Protein AF-A0A8R7RCP7-F1 (afdb_monomer_lite)

Secondary structure (DSSP, 8-state):
--TTEEEEEEEEESSPPPTTSTT-EE-SSSTTEEEEEEEETTSSS-HHHHT--TTEEEEEEEEE-SSSS--GGGHHHHHHH------PPPPPP--BTTB-----

pLDDT: mean 80.06, std 13.26, range [51.78, 93.56]

Foldseek 3Di:
DDPFKWKKKKKDAPDADDPPPPAWDADPPDPNITIGIGGHPPPPDPVPPPPDDPRIDMDIDIFGDPDDDDHRVCVVVRVVNHHDDDDDDQDDFDPPDPDTDDDD

Radius of gyration: 19.56 Å; chains: 1; bounding box: 49×32×55 Å

Organism: Triticum urartu (NCBI:txid4572)

Structure (mmCIF, N/CA/C/O backbone):
data_AF-A0A8R7RCP7-F1
#
_entry.id   AF-A0A8R7RCP7-F1
#
loop_
_atom_site.group_PDB
_atom_site.id
_atom_site.type_symbol
_atom_site.label_atom_id
_atom_site.label_alt_id
_atom_site.label_comp_id
_atom_site.label_asym_id
_atom_site.label_entity_id
_atom_site.label_seq_id
_atom_site.pdbx_PDB_ins_code
_atom_site.Cartn_x
_atom_site.Cartn_y
_atom_site.Cartn_z
_atom_site.occupancy
_atom_site.B_iso_or_equiv
_atom_site.auth_seq_id
_atom_site.auth_comp_id
_atom_site.auth_asym_id
_atom_site.auth_atom_id
_atom_site.pdbx_PDB_model_num
ATOM 1 N N . MET A 1 1 ? -7.581 2.101 18.306 1.00 59.72 1 MET A N 1
ATOM 2 C CA . MET A 1 1 ? -6.968 1.957 16.961 1.00 59.72 1 MET A CA 1
ATOM 3 C C . MET A 1 1 ? -7.015 0.509 16.496 1.00 59.72 1 MET A C 1
ATOM 5 O O . MET A 1 1 ? -6.816 -0.381 17.313 1.00 59.72 1 MET A O 1
ATOM 9 N N . SER A 1 2 ? -7.294 0.277 15.209 1.00 67.31 2 SER A N 1
ATOM 10 C CA . SER A 1 2 ? -7.436 -1.068 14.634 1.00 67.31 2 SER A CA 1
ATOM 11 C C . SER A 1 2 ? -6.087 -1.776 14.458 1.00 67.31 2 SER A C 1
ATOM 13 O O . SER A 1 2 ? -5.216 -1.291 13.734 1.00 67.31 2 SER A O 1
ATOM 15 N N . THR A 1 3 ? -5.954 -2.971 15.041 1.00 76.88 3 THR A N 1
ATOM 16 C CA . THR A 1 3 ? -4.838 -3.904 14.792 1.00 76.88 3 THR A CA 1
ATOM 17 C C . THR A 1 3 ? -4.947 -4.617 13.437 1.00 76.88 3 THR A C 1
ATOM 19 O O . THR A 1 3 ? -4.057 -5.376 13.062 1.00 76.88 3 THR A O 1
ATOM 22 N N . LEU A 1 4 ? -5.984 -4.325 12.645 1.00 85.69 4 LEU A N 1
ATOM 23 C CA . LEU A 1 4 ? -6.213 -4.945 11.337 1.00 85.69 4 LEU A CA 1
ATOM 24 C C . LEU A 1 4 ? -5.637 -4.134 10.166 1.00 85.69 4 LEU A C 1
ATOM 26 O O . LEU A 1 4 ? -5.420 -4.695 9.093 1.00 85.69 4 LEU A O 1
ATOM 30 N N . ASN A 1 5 ? -5.375 -2.835 10.357 1.00 89.44 5 ASN A N 1
ATOM 31 C CA . ASN A 1 5 ? -4.888 -1.956 9.290 1.00 89.44 5 ASN A CA 1
ATOM 32 C C . ASN A 1 5 ? -3.362 -2.016 9.132 1.00 89.44 5 ASN A C 1
ATOM 34 O O . ASN A 1 5 ? -2.614 -1.695 10.050 1.00 89.44 5 ASN A O 1
ATOM 38 N N . ARG A 1 6 ? -2.882 -2.317 7.933 1.00 89.31 6 ARG A N 1
ATOM 39 C CA . ARG A 1 6 ? -1.469 -2.310 7.547 1.00 89.31 6 ARG A CA 1
ATOM 40 C C . ARG A 1 6 ? -1.188 -1.200 6.543 1.00 89.31 6 ARG A C 1
ATOM 42 O O . ARG A 1 6 ? -2.098 -0.683 5.894 1.00 89.31 6 ARG A O 1
ATOM 49 N N . ASN A 1 7 ? 0.087 -0.862 6.395 1.00 89.94 7 ASN A N 1
ATOM 50 C CA . ASN A 1 7 ? 0.537 -0.033 5.284 1.00 89.94 7 ASN A CA 1
ATOM 51 C C . ASN A 1 7 ? 0.870 -0.926 4.081 1.00 89.94 7 ASN A C 1
ATOM 53 O O . ASN A 1 7 ? 1.589 -1.911 4.216 1.00 89.94 7 ASN A O 1
ATOM 57 N N . LEU A 1 8 ? 0.383 -0.569 2.900 1.00 92.56 8 LEU A N 1
ATOM 58 C CA . LEU A 1 8 ? 0.767 -1.148 1.618 1.00 92.56 8 LEU A CA 1
ATOM 59 C C . LEU A 1 8 ? 1.578 -0.098 0.863 1.00 92.56 8 LEU A C 1
ATOM 61 O O . LEU A 1 8 ? 1.076 0.993 0.593 1.00 92.56 8 LEU A O 1
ATOM 65 N N . ILE A 1 9 ? 2.842 -0.394 0.576 1.00 92.69 9 ILE A N 1
ATOM 66 C CA . ILE A 1 9 ? 3.791 0.589 0.050 1.00 92.69 9 ILE A CA 1
ATOM 67 C C . ILE A 1 9 ? 4.078 0.287 -1.413 1.00 92.69 9 ILE A C 1
ATOM 69 O O . ILE A 1 9 ? 4.549 -0.802 -1.732 1.00 92.69 9 ILE A O 1
ATOM 73 N N . PHE A 1 10 ? 3.828 1.266 -2.274 1.00 93.50 10 PHE A N 1
ATOM 74 C CA . PHE A 1 10 ? 4.109 1.243 -3.701 1.00 93.50 10 PHE A CA 1
ATOM 75 C C . PHE A 1 10 ? 5.380 2.010 -4.025 1.00 93.50 10 PHE A C 1
ATOM 77 O O . PHE A 1 10 ? 5.636 3.089 -3.482 1.00 93.50 10 PHE A O 1
ATOM 84 N N . TYR A 1 11 ? 6.123 1.465 -4.979 1.00 92.50 11 TYR A N 1
ATOM 85 C CA . TYR A 1 11 ? 7.357 2.021 -5.492 1.00 92.50 11 TYR A CA 1
ATOM 86 C C . TYR A 1 11 ? 7.263 2.229 -6.992 1.00 92.50 11 TYR A C 1
ATOM 88 O O . TYR A 1 11 ? 6.839 1.336 -7.725 1.00 92.50 11 TYR A O 1
ATOM 96 N N . ASN A 1 12 ? 7.708 3.397 -7.439 1.00 93.12 12 ASN A N 1
ATOM 97 C CA . ASN A 1 12 ? 7.941 3.699 -8.843 1.00 93.12 12 ASN A CA 1
ATOM 98 C C . ASN A 1 12 ? 9.411 4.091 -9.008 1.00 93.12 12 ASN A C 1
ATOM 100 O O . ASN A 1 12 ? 9.816 5.180 -8.587 1.00 93.12 12 ASN A O 1
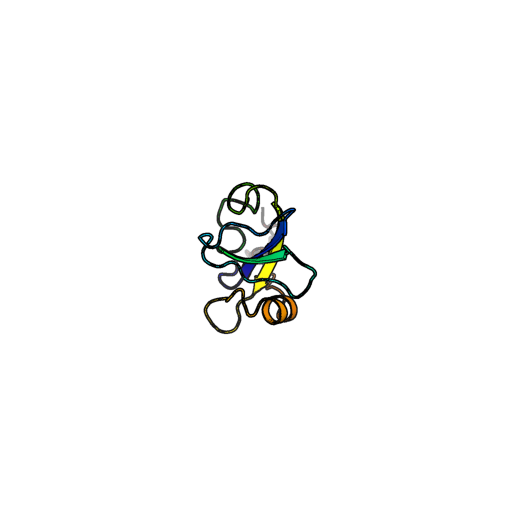ATOM 104 N N . CYS A 1 13 ? 10.210 3.169 -9.541 1.00 92.00 13 CYS A N 1
ATOM 105 C CA . CYS A 1 13 ? 11.663 3.268 -9.569 1.00 92.00 13 CYS A CA 1
ATOM 106 C C . CYS A 1 13 ? 12.180 3.556 -10.981 1.00 92.00 13 CYS A C 1
ATOM 108 O O . CYS A 1 13 ? 11.627 3.099 -11.981 1.00 92.00 13 CYS A O 1
ATOM 110 N N . THR A 1 14 ? 13.301 4.269 -11.078 1.00 92.81 14 THR A N 1
ATOM 111 C CA . THR A 1 14 ? 13.967 4.491 -12.377 1.00 92.81 14 THR A CA 1
ATOM 112 C C . THR A 1 14 ? 14.684 3.239 -12.896 1.00 92.81 14 THR A C 1
ATOM 114 O O . THR A 1 14 ? 14.958 3.136 -14.090 1.00 92.81 14 THR A O 1
ATOM 117 N N . MET A 1 15 ? 14.954 2.272 -12.017 1.00 86.69 15 MET A N 1
ATOM 118 C CA . MET A 1 15 ? 15.571 0.979 -12.310 1.00 86.69 15 MET A CA 1
ATOM 119 C C . MET A 1 15 ? 15.084 -0.060 -11.291 1.00 86.69 15 MET A C 1
ATOM 121 O O . MET A 1 15 ? 14.694 0.307 -10.182 1.00 86.69 15 MET A O 1
ATOM 125 N N . ALA A 1 16 ? 15.114 -1.344 -11.653 1.00 81.44 16 ALA A N 1
ATOM 126 C CA . ALA A 1 16 ? 14.792 -2.421 -10.727 1.00 81.44 16 ALA A CA 1
ATOM 127 C C . ALA A 1 16 ? 15.718 -2.383 -9.488 1.00 81.44 16 ALA A C 1
ATOM 129 O O . ALA A 1 16 ? 16.940 -2.258 -9.643 1.00 81.44 16 ALA A O 1
ATOM 130 N N . PRO A 1 17 ? 15.164 -2.482 -8.266 1.00 77.56 17 PRO A N 1
ATOM 131 C CA . PRO A 1 17 ? 15.942 -2.560 -7.044 1.00 77.56 17 PRO A CA 1
ATOM 132 C C . PRO A 1 17 ? 16.732 -3.870 -6.996 1.00 77.56 17 PRO A C 1
ATOM 134 O O . PRO A 1 17 ? 16.401 -4.861 -7.650 1.00 77.56 17 PRO A O 1
ATOM 137 N N . VAL A 1 18 ? 17.809 -3.875 -6.211 1.00 72.94 18 VAL A N 1
ATOM 138 C CA . VAL A 1 18 ? 18.643 -5.068 -6.039 1.00 72.94 18 VAL A CA 1
ATOM 139 C C . VAL A 1 18 ? 17.781 -6.194 -5.434 1.00 72.94 18 VAL A C 1
ATOM 141 O O . VAL A 1 18 ? 17.080 -5.935 -4.454 1.00 72.94 18 VAL A O 1
ATOM 144 N N . PRO A 1 19 ? 17.855 -7.446 -5.936 1.00 57.16 19 PRO A N 1
ATOM 145 C CA . PRO A 1 19 ? 17.017 -8.572 -5.490 1.00 57.16 19 PRO A CA 1
ATOM 146 C C . PRO A 1 19 ? 17.031 -8.878 -3.980 1.00 57.16 19 PRO A C 1
ATOM 148 O O . PRO A 1 19 ? 16.213 -9.652 -3.498 1.00 57.16 19 PRO A O 1
ATOM 151 N N . ALA A 1 20 ? 17.962 -8.290 -3.223 1.00 53.22 20 ALA A N 1
ATOM 152 C CA . ALA A 1 20 ? 18.108 -8.478 -1.783 1.00 53.22 20 ALA A CA 1
ATOM 153 C C . ALA A 1 20 ? 17.065 -7.724 -0.932 1.00 53.22 20 ALA A C 1
ATOM 155 O O . ALA A 1 20 ? 17.029 -7.911 0.285 1.00 53.22 20 ALA A O 1
ATOM 156 N N . THR A 1 21 ? 16.220 -6.870 -1.516 1.00 66.19 21 THR A N 1
ATOM 157 C CA . THR A 1 21 ? 15.179 -6.174 -0.749 1.00 66.19 21 THR A CA 1
ATOM 158 C C . THR A 1 21 ? 13.992 -7.111 -0.497 1.00 66.19 21 THR A C 1
ATOM 160 O O . THR A 1 21 ? 13.060 -7.209 -1.293 1.00 66.19 21 THR A O 1
ATOM 163 N N . ALA A 1 22 ? 14.057 -7.833 0.624 1.00 67.56 22 ALA A N 1
ATOM 164 C CA . ALA A 1 22 ? 13.052 -8.806 1.037 1.00 67.56 22 ALA A CA 1
ATOM 165 C C . ALA A 1 22 ? 11.629 -8.208 1.060 1.00 67.56 22 ALA A C 1
ATOM 167 O O . ALA A 1 22 ? 11.393 -7.155 1.653 1.00 67.56 22 ALA A O 1
ATOM 168 N N . GLY A 1 23 ? 10.677 -8.912 0.435 1.00 83.00 23 GLY A N 1
ATOM 169 C CA . GLY A 1 23 ? 9.243 -8.602 0.507 1.00 83.00 23 GLY A CA 1
ATOM 170 C C . GLY A 1 23 ? 8.688 -7.679 -0.584 1.00 83.00 23 GLY A C 1
ATOM 171 O O . GLY A 1 23 ? 7.511 -7.325 -0.504 1.00 83.00 23 GLY A O 1
ATOM 172 N N . LEU A 1 24 ? 9.490 -7.300 -1.585 1.00 90.00 24 LEU A N 1
ATOM 173 C CA . LEU A 1 24 ? 8.997 -6.624 -2.789 1.00 90.00 24 LEU A CA 1
ATOM 174 C C . LEU A 1 24 ? 8.395 -7.626 -3.777 1.00 90.00 24 LEU A C 1
ATOM 176 O O . LEU A 1 24 ? 8.967 -8.684 -4.032 1.00 90.00 24 LEU A O 1
ATOM 180 N N . VAL A 1 25 ? 7.271 -7.251 -4.374 1.00 91.94 25 VAL A N 1
ATOM 181 C CA . VAL A 1 25 ? 6.642 -7.961 -5.490 1.00 91.94 25 VAL A CA 1
ATOM 182 C C . VAL A 1 25 ? 6.423 -6.972 -6.628 1.00 91.94 25 VAL A C 1
ATOM 184 O O . VAL A 1 25 ? 6.054 -5.826 -6.377 1.00 91.94 25 VAL A O 1
ATOM 187 N N . GLU A 1 26 ? 6.678 -7.389 -7.867 1.00 91.94 26 GLU A N 1
ATOM 188 C CA . GLU A 1 26 ? 6.357 -6.581 -9.047 1.00 91.94 26 GLU A CA 1
ATOM 189 C C . GLU A 1 26 ? 4.851 -6.339 -9.133 1.00 91.94 26 GLU A C 1
ATOM 191 O O . GLU A 1 26 ? 4.042 -7.241 -8.906 1.00 91.94 26 GLU A O 1
ATOM 196 N N . THR A 1 27 ? 4.463 -5.110 -9.452 1.00 92.12 27 THR A N 1
ATOM 197 C CA . THR A 1 27 ? 3.056 -4.801 -9.712 1.00 92.12 27 THR A CA 1
ATOM 198 C C . THR A 1 27 ? 2.732 -5.029 -11.182 1.00 92.12 27 THR A C 1
ATOM 200 O O . THR A 1 27 ? 3.612 -5.010 -12.039 1.00 92.12 27 THR A O 1
ATOM 203 N N . ALA A 1 28 ? 1.448 -5.168 -11.508 1.00 89.75 28 ALA A N 1
ATOM 204 C CA . ALA A 1 28 ? 1.006 -5.263 -12.901 1.00 89.75 28 ALA A CA 1
ATOM 205 C C . ALA A 1 28 ? 1.240 -3.964 -13.713 1.00 89.75 28 ALA A C 1
ATOM 207 O O . ALA A 1 28 ? 1.069 -3.939 -14.933 1.00 89.75 28 ALA A O 1
ATOM 208 N N . CYS A 1 29 ? 1.598 -2.860 -13.050 1.00 79.75 29 CYS A N 1
ATOM 209 C CA . CYS A 1 29 ? 1.619 -1.523 -13.633 1.00 79.75 29 CYS A CA 1
ATOM 210 C C . CYS A 1 29 ? 3.006 -1.107 -14.134 1.00 79.75 29 CYS A C 1
ATOM 212 O O . CYS A 1 29 ? 3.683 -0.352 -13.456 1.00 79.75 29 CYS A O 1
ATOM 214 N N . ARG A 1 30 ? 3.340 -1.410 -15.395 1.00 83.00 30 ARG A N 1
ATOM 215 C CA . ARG A 1 30 ? 4.628 -1.047 -16.037 1.00 83.00 30 ARG A CA 1
ATOM 216 C C . ARG A 1 30 ? 5.829 -1.785 -15.428 1.00 83.00 30 ARG A C 1
ATOM 218 O O . ARG A 1 30 ? 5.710 -2.571 -14.503 1.00 83.00 30 ARG A O 1
ATOM 225 N N . ASN A 1 31 ? 7.000 -1.533 -16.008 1.00 88.19 31 ASN A N 1
ATOM 226 C CA . ASN A 1 31 ? 8.267 -2.047 -15.502 1.00 88.19 31 ASN A CA 1
ATOM 227 C C . ASN A 1 31 ? 8.776 -1.175 -14.344 1.00 88.19 31 ASN A C 1
ATOM 229 O O . ASN A 1 31 ? 8.516 0.030 -14.317 1.00 88.19 31 ASN A O 1
ATOM 233 N N . ASN A 1 32 ? 9.591 -1.765 -13.464 1.00 91.06 32 ASN A N 1
ATOM 234 C CA . ASN A 1 32 ? 10.234 -1.108 -12.315 1.00 91.06 32 ASN A CA 1
ATOM 235 C C . ASN A 1 32 ? 9.261 -0.549 -11.262 1.00 91.06 32 ASN A C 1
ATOM 237 O O . ASN A 1 32 ? 9.580 0.406 -10.546 1.00 91.06 32 ASN A O 1
ATOM 241 N N . THR A 1 33 ? 8.085 -1.156 -11.149 1.00 92.81 33 THR A N 1
ATOM 242 C CA . THR A 1 33 ? 7.097 -0.838 -10.124 1.00 92.81 33 THR A CA 1
ATOM 243 C C . THR A 1 33 ? 6.900 -2.017 -9.193 1.00 92.81 33 THR A C 1
ATOM 245 O O . THR A 1 33 ? 6.730 -3.157 -9.623 1.00 92.81 33 THR A O 1
ATOM 248 N N . PHE A 1 34 ? 6.911 -1.736 -7.896 1.00 93.19 34 PHE A N 1
ATOM 249 C CA . PHE A 1 34 ? 6.906 -2.776 -6.876 1.00 93.19 34 PHE A CA 1
ATOM 250 C C . PHE A 1 34 ? 5.971 -2.420 -5.734 1.00 93.19 34 PHE A C 1
ATOM 252 O O . PHE A 1 34 ? 5.636 -1.254 -5.521 1.00 93.19 34 PHE A O 1
ATOM 259 N N . VAL A 1 35 ? 5.579 -3.435 -4.978 1.00 93.56 35 VAL A N 1
ATOM 260 C CA . VAL A 1 35 ? 4.774 -3.299 -3.774 1.00 93.56 35 VAL A CA 1
ATOM 261 C C . VAL A 1 35 ? 5.360 -4.139 -2.648 1.00 93.56 35 VAL A C 1
ATOM 263 O O . VAL A 1 35 ? 5.883 -5.228 -2.879 1.00 93.56 35 VAL A O 1
ATOM 266 N N . ARG A 1 36 ? 5.259 -3.645 -1.415 1.00 92.06 36 ARG A N 1
ATOM 267 C CA . ARG A 1 36 ? 5.510 -4.425 -0.197 1.00 92.06 36 ARG A CA 1
ATOM 268 C C . ARG A 1 36 ? 4.422 -4.174 0.832 1.00 92.06 36 ARG A C 1
ATOM 270 O O . ARG A 1 36 ? 3.810 -3.106 0.864 1.00 92.06 36 ARG A O 1
ATOM 277 N N . VAL A 1 37 ? 4.274 -5.121 1.744 1.00 90.81 37 VAL A N 1
ATOM 278 C CA . VAL A 1 37 ? 3.523 -4.905 2.980 1.00 90.81 37 VAL A CA 1
ATOM 279 C C . VAL A 1 37 ? 4.456 -4.267 4.012 1.00 90.81 37 VAL A C 1
ATOM 281 O O . VAL A 1 37 ? 5.611 -4.669 4.179 1.00 90.81 37 VAL A O 1
ATOM 284 N N . GLY A 1 38 ? 3.973 -3.205 4.644 1.00 87.62 38 GLY A N 1
ATOM 285 C CA . GLY A 1 38 ? 4.609 -2.507 5.751 1.00 87.62 38 GLY A CA 1
ATOM 286 C C . GLY A 1 38 ? 4.008 -2.903 7.099 1.00 87.62 38 GLY A C 1
ATOM 287 O O . GLY A 1 38 ? 3.145 -3.775 7.199 1.00 87.62 38 GLY A O 1
ATOM 288 N N . GLY A 1 39 ? 4.475 -2.235 8.150 1.00 85.62 39 GLY A N 1
ATOM 289 C CA . GLY A 1 39 ? 3.988 -2.412 9.514 1.00 85.62 39 GLY A CA 1
ATOM 290 C C . GLY A 1 39 ? 2.539 -1.964 9.712 1.00 85.62 39 GLY A C 1
ATOM 291 O O . GLY A 1 39 ? 1.807 -1.647 8.765 1.00 85.62 39 GLY A O 1
ATOM 292 N N . GLN A 1 40 ? 2.119 -1.939 10.974 1.00 84.81 40 GLN A N 1
ATOM 293 C CA . GLN A 1 40 ? 0.783 -1.491 11.343 1.00 84.81 40 GLN A CA 1
ATOM 294 C C . GLN A 1 40 ? 0.563 -0.021 10.960 1.00 84.81 40 GLN A C 1
ATOM 296 O O . GLN A 1 40 ? 1.470 0.813 11.015 1.00 84.81 40 GLN A O 1
ATOM 301 N N . TYR A 1 41 ? -0.665 0.308 10.574 1.00 79.75 41 TYR A N 1
ATOM 302 C CA . TYR A 1 41 ? -1.074 1.692 10.396 1.00 79.75 41 TYR A CA 1
ATOM 303 C C . TYR A 1 41 ? -0.959 2.449 11.732 1.00 79.75 41 TYR A C 1
ATOM 305 O O . TYR A 1 41 ? -1.513 2.010 12.739 1.00 79.75 41 TYR A O 1
ATOM 313 N N . ASN A 1 42 ? -0.264 3.592 11.712 1.00 73.06 42 ASN A N 1
ATOM 314 C CA . ASN A 1 42 ? -0.009 4.483 12.854 1.00 73.06 42 ASN A CA 1
ATOM 315 C C . ASN A 1 42 ? 0.971 3.980 13.943 1.00 73.06 42 ASN A C 1
ATOM 317 O O . ASN A 1 42 ? 1.002 4.526 15.045 1.00 73.0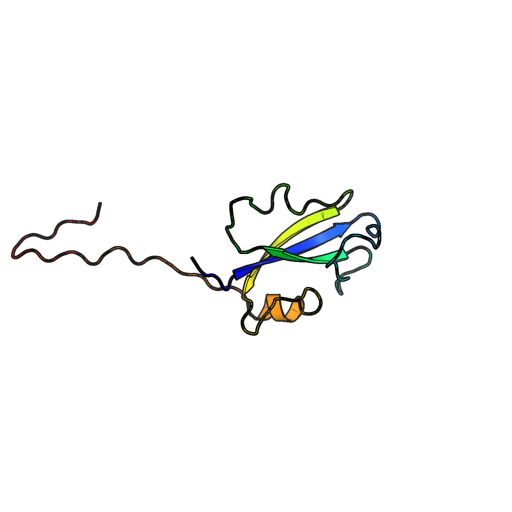6 42 ASN A O 1
ATOM 321 N N . GLU A 1 43 ? 1.814 2.985 13.654 1.00 69.69 43 GLU A N 1
ATOM 322 C CA . GLU A 1 43 ? 3.000 2.721 14.485 1.00 69.69 43 GLU A CA 1
ATOM 323 C C . GLU A 1 43 ? 4.070 3.794 14.217 1.00 69.69 43 GLU A C 1
ATOM 325 O O . GLU A 1 43 ? 4.782 3.688 13.229 1.00 69.69 43 GLU A O 1
ATOM 330 N N . THR A 1 44 ? 4.094 4.834 15.069 1.00 51.78 44 THR A N 1
ATOM 331 C CA . THR A 1 44 ? 5.101 5.875 15.454 1.00 51.78 44 THR A CA 1
ATOM 332 C C . THR A 1 44 ? 6.121 6.447 14.449 1.00 51.78 44 THR A C 1
ATOM 334 O O . THR A 1 44 ? 6.783 7.440 14.731 1.00 51.78 44 THR A O 1
ATOM 337 N N . SER A 1 45 ? 6.239 5.909 13.254 1.00 52.03 45 SER A N 1
ATOM 338 C CA . SER A 1 45 ? 7.033 6.413 12.150 1.00 52.03 45 SER A CA 1
ATOM 339 C C . SER A 1 45 ? 6.118 6.322 10.953 1.00 52.03 45 SER A C 1
ATOM 341 O O . SER A 1 45 ? 5.826 5.228 10.468 1.00 52.03 45 SER A O 1
ATOM 343 N N . GLY A 1 46 ? 5.606 7.470 10.518 1.00 54.25 46 GLY A N 1
ATOM 344 C CA . GLY A 1 46 ? 4.870 7.546 9.272 1.00 54.25 46 GLY A CA 1
ATOM 345 C C . GLY A 1 46 ? 5.659 6.933 8.111 1.00 54.25 46 GLY A C 1
ATOM 346 O O . GLY A 1 46 ? 6.794 6.465 8.218 1.00 54.25 46 GLY A O 1
ATOM 347 N N . VAL A 1 47 ? 5.031 6.971 6.948 1.00 53.94 47 VAL A N 1
ATOM 348 C CA . VAL A 1 47 ? 5.617 6.509 5.684 1.00 53.94 47 VAL A CA 1
ATOM 349 C C . VAL A 1 47 ? 6.947 7.221 5.386 1.00 53.94 47 VAL A C 1
ATOM 351 O O . VAL A 1 47 ? 7.796 6.677 4.680 1.00 53.94 47 VAL A O 1
ATOM 354 N N . ASP A 1 48 ? 7.146 8.404 5.974 1.00 54.94 48 ASP A N 1
ATOM 355 C CA . ASP A 1 48 ? 8.361 9.195 5.856 1.00 54.94 48 ASP A CA 1
ATOM 356 C C . ASP A 1 48 ? 9.575 8.499 6.484 1.00 54.94 48 ASP A C 1
ATOM 358 O O . ASP A 1 48 ? 9.697 8.318 7.696 1.00 54.94 48 ASP A O 1
ATOM 362 N N . GLY A 1 49 ? 10.504 8.111 5.610 1.00 61.34 49 GLY A N 1
ATOM 363 C CA . GLY A 1 49 ? 11.835 7.602 5.941 1.00 61.34 49 GLY A CA 1
ATOM 364 C C . GLY A 1 49 ? 11.930 6.085 6.113 1.00 61.34 49 GLY A C 1
ATOM 365 O O . GLY A 1 49 ? 12.889 5.492 5.627 1.00 61.34 49 GLY A O 1
ATOM 366 N N . SER A 1 50 ? 10.944 5.432 6.736 1.00 74.38 50 SER A N 1
ATOM 367 C CA . SER A 1 50 ? 11.030 3.998 7.089 1.00 74.38 50 SER A CA 1
ATOM 368 C C . SER A 1 50 ? 10.959 3.040 5.891 1.00 74.38 50 SER A C 1
ATOM 370 O O . SER A 1 50 ? 11.500 1.933 5.944 1.00 74.38 50 SER A O 1
ATOM 372 N N . TYR A 1 51 ? 10.329 3.465 4.794 1.00 82.44 51 TYR A N 1
ATOM 373 C CA . TYR A 1 51 ? 10.142 2.645 3.594 1.00 82.44 51 TYR A CA 1
ATOM 374 C C . TYR A 1 51 ? 10.891 3.160 2.365 1.00 82.44 51 TYR A C 1
ATOM 376 O O . TYR A 1 51 ? 10.681 2.618 1.280 1.00 82.44 51 TYR A O 1
ATOM 384 N N . ALA A 1 52 ? 11.736 4.185 2.507 1.00 85.50 52 ALA A N 1
ATOM 385 C CA . ALA A 1 52 ? 12.456 4.771 1.383 1.00 85.50 52 ALA A CA 1
ATOM 386 C C . ALA A 1 52 ? 13.388 3.744 0.721 1.00 85.50 52 ALA A C 1
ATOM 388 O O . ALA A 1 52 ? 14.137 3.036 1.394 1.00 85.50 52 ALA A O 1
ATOM 389 N N . LEU A 1 53 ? 13.350 3.688 -0.610 1.00 87.06 53 LEU A N 1
ATOM 390 C CA . LEU A 1 53 ? 14.268 2.899 -1.426 1.00 87.06 53 LEU A CA 1
ATOM 391 C C . LEU A 1 53 ? 15.013 3.829 -2.380 1.00 87.06 53 LEU A C 1
ATOM 393 O O . LEU A 1 53 ? 14.420 4.760 -2.931 1.00 87.06 53 LEU A O 1
ATOM 397 N N . ASP A 1 54 ? 16.312 3.576 -2.565 1.00 87.38 54 ASP A N 1
ATOM 398 C CA . ASP A 1 54 ? 17.138 4.374 -3.472 1.00 87.38 54 ASP A CA 1
ATOM 399 C C . ASP A 1 54 ? 16.507 4.405 -4.869 1.00 87.38 54 ASP A C 1
ATOM 401 O O . ASP A 1 54 ? 16.096 3.374 -5.403 1.00 87.38 54 ASP A O 1
ATOM 405 N N . ARG A 1 55 ? 16.427 5.606 -5.455 1.00 90.00 55 ARG A N 1
ATOM 406 C CA . ARG A 1 55 ? 15.879 5.859 -6.803 1.00 90.00 55 ARG A CA 1
ATOM 407 C C . ARG A 1 55 ? 14.407 5.479 -7.011 1.00 90.00 55 ARG A C 1
ATOM 409 O O . ARG A 1 55 ? 13.973 5.370 -8.161 1.00 90.00 55 ARG A O 1
ATOM 416 N N . CYS A 1 56 ? 13.633 5.324 -5.941 1.00 90.81 56 CYS A N 1
ATOM 417 C CA . CYS A 1 56 ? 12.203 5.050 -6.016 1.00 90.81 56 CYS A CA 1
ATOM 418 C C . CYS A 1 56 ? 11.385 6.190 -5.404 1.00 90.81 56 CYS A C 1
ATOM 420 O O . CYS A 1 56 ? 11.633 6.628 -4.281 1.00 90.81 56 CYS A O 1
ATOM 422 N N . SER A 1 57 ? 10.349 6.632 -6.118 1.00 91.44 57 SER A N 1
ATOM 423 C CA . SER A 1 57 ? 9.258 7.379 -5.491 1.00 91.44 57 SER A CA 1
ATOM 424 C C . SER A 1 57 ? 8.388 6.403 -4.704 1.00 91.44 57 SER A C 1
ATOM 426 O O . SER A 1 57 ? 8.105 5.306 -5.191 1.00 91.44 57 SER A O 1
ATOM 428 N N . THR A 1 58 ? 8.000 6.788 -3.489 1.00 90.06 58 THR A N 1
ATOM 429 C CA . THR A 1 58 ? 7.261 5.929 -2.558 1.00 90.06 58 THR A CA 1
ATOM 430 C C . THR A 1 58 ? 5.879 6.513 -2.297 1.00 90.06 58 THR A C 1
ATOM 432 O O . THR A 1 58 ? 5.730 7.713 -2.077 1.00 90.06 58 THR A O 1
ATOM 435 N N . THR A 1 59 ? 4.853 5.672 -2.313 1.00 90.50 59 THR A N 1
ATOM 436 C CA . THR A 1 59 ? 3.488 6.029 -1.909 1.00 90.50 59 THR A CA 1
ATOM 437 C C . THR A 1 59 ? 2.947 4.930 -1.018 1.00 90.50 59 THR A C 1
ATOM 439 O O . THR A 1 59 ? 3.143 3.756 -1.308 1.00 90.50 59 T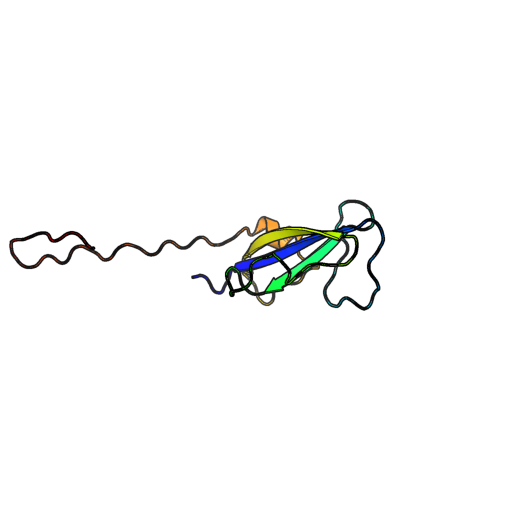HR A O 1
ATOM 442 N N . ALA A 1 60 ? 2.257 5.285 0.059 1.00 89.31 60 ALA A N 1
ATOM 443 C CA . ALA A 1 60 ? 1.642 4.307 0.942 1.00 89.31 60 ALA A CA 1
ATOM 444 C C . ALA A 1 60 ? 0.128 4.441 0.947 1.00 89.31 60 ALA A C 1
ATOM 446 O O . ALA A 1 60 ? -0.416 5.543 0.891 1.00 89.31 60 ALA A O 1
ATOM 447 N N . MET A 1 61 ? -0.532 3.300 1.075 1.00 89.88 61 MET A N 1
ATOM 448 C CA . MET A 1 61 ? -1.969 3.191 1.252 1.00 89.88 61 MET A CA 1
ATOM 449 C C . MET A 1 61 ? -2.255 2.390 2.515 1.00 89.88 61 MET A C 1
ATOM 451 O O . MET A 1 61 ? -1.526 1.458 2.852 1.00 89.88 61 MET A O 1
ATOM 455 N N . THR A 1 62 ? -3.325 2.742 3.213 1.00 91.06 62 THR A N 1
ATOM 456 C CA . THR A 1 62 ? -3.825 1.934 4.325 1.00 91.06 62 THR A CA 1
ATOM 457 C C . THR A 1 62 ? -4.711 0.829 3.769 1.00 91.06 62 THR A C 1
ATOM 459 O O . THR A 1 62 ? -5.626 1.113 3.000 1.00 91.06 62 THR A O 1
ATOM 462 N N . VAL A 1 63 ? -4.452 -0.414 4.171 1.00 92.00 63 VAL A N 1
ATOM 463 C CA . VAL A 1 63 ? -5.255 -1.589 3.804 1.00 92.00 63 VAL A CA 1
ATOM 464 C C . VAL A 1 63 ? -5.574 -2.421 5.038 1.00 92.00 63 VAL A C 1
ATOM 466 O O . VAL A 1 63 ? -4.835 -2.383 6.018 1.00 92.00 63 VAL A O 1
ATOM 469 N N . MET A 1 64 ? -6.652 -3.191 5.015 1.00 89.12 64 MET A N 1
ATOM 470 C CA . MET A 1 64 ? -7.025 -4.114 6.081 1.00 89.12 64 MET A CA 1
ATOM 471 C C . MET A 1 64 ? -6.650 -5.545 5.698 1.00 89.12 64 MET A C 1
ATOM 473 O O . MET A 1 64 ? -6.940 -5.997 4.595 1.00 89.12 64 MET A O 1
ATOM 477 N N . SER A 1 65 ? -6.045 -6.285 6.627 1.00 82.38 65 SER A N 1
ATOM 478 C CA . SER A 1 65 ? -5.818 -7.722 6.448 1.00 82.38 65 SER A CA 1
ATOM 479 C C . SER A 1 65 ? -6.919 -8.520 7.140 1.00 82.38 65 SER A C 1
ATOM 481 O O . SER A 1 65 ? -6.878 -8.727 8.351 1.00 82.38 65 SER A O 1
ATOM 483 N N . LEU A 1 66 ? -7.925 -8.954 6.377 1.00 69.88 66 LEU A N 1
ATOM 484 C CA . LEU A 1 66 ? -9.083 -9.689 6.906 1.00 69.88 66 LEU A CA 1
ATOM 485 C C . LEU A 1 66 ? -8.805 -11.173 7.203 1.00 69.88 66 LEU A C 1
ATOM 487 O O . LEU A 1 66 ? -9.550 -11.787 7.961 1.00 69.88 66 LEU A O 1
ATOM 491 N N . SER A 1 67 ? -7.776 -11.770 6.590 1.00 60.25 67 SER A N 1
ATOM 492 C CA . SER A 1 67 ? -7.648 -13.237 6.472 1.00 60.25 67 SER A CA 1
ATOM 493 C C . SER A 1 67 ? -6.293 -13.832 6.888 1.00 60.25 67 SER A C 1
ATOM 495 O O . SER A 1 67 ? -5.988 -14.966 6.530 1.00 60.25 67 SER A O 1
ATOM 497 N N . GLY A 1 68 ? -5.492 -13.119 7.683 1.00 64.88 68 GLY A N 1
ATOM 498 C CA . GLY A 1 68 ? -4.178 -13.591 8.142 1.00 64.88 68 GLY A CA 1
ATOM 499 C C . GLY A 1 68 ? -3.073 -12.565 7.903 1.00 64.88 68 GLY A C 1
ATOM 500 O O . GLY A 1 68 ? -3.332 -11.360 7.903 1.00 64.88 68 GLY A O 1
ATOM 501 N N . GLU A 1 69 ? -1.835 -13.029 7.729 1.00 69.56 69 GLU A N 1
ATOM 502 C CA . GLU A 1 69 ? -0.696 -12.164 7.404 1.00 69.56 69 GLU A CA 1
ATOM 503 C C . GLU A 1 69 ? -0.876 -11.557 6.003 1.00 69.56 69 GLU A C 1
ATOM 505 O O . GLU A 1 69 ? -1.183 -12.251 5.033 1.00 69.56 69 GLU A O 1
ATOM 510 N N . ALA A 1 70 ? -0.746 -10.233 5.893 1.00 81.62 70 ALA A N 1
ATOM 511 C CA . ALA A 1 70 ? -0.868 -9.555 4.610 1.00 81.62 70 ALA A CA 1
ATOM 512 C C . ALA A 1 70 ? 0.357 -9.879 3.744 1.00 81.62 70 ALA A C 1
ATOM 514 O O . ALA A 1 70 ? 1.493 -9.627 4.142 1.00 81.62 70 ALA A O 1
ATOM 515 N N . HIS A 1 71 ? 0.123 -10.389 2.535 1.00 89.06 71 HIS A N 1
ATOM 516 C CA . HIS A 1 71 ? 1.181 -10.703 1.576 1.00 89.06 71 HIS A CA 1
ATOM 517 C C . HIS A 1 71 ? 1.151 -9.741 0.389 1.00 89.06 71 HIS A C 1
ATOM 519 O O . HIS A 1 71 ? 0.102 -9.512 -0.214 1.00 89.06 71 HIS A O 1
ATOM 525 N N . ALA A 1 72 ? 2.323 -9.223 0.016 1.00 90.50 72 ALA A N 1
ATOM 526 C CA . ALA A 1 72 ? 2.477 -8.270 -1.084 1.00 90.50 72 ALA A CA 1
ATOM 527 C C . ALA A 1 72 ? 2.010 -8.829 -2.439 1.00 90.50 72 ALA A C 1
ATOM 529 O O . ALA A 1 72 ? 1.497 -8.079 -3.261 1.00 90.50 72 ALA A O 1
ATOM 530 N N . SER A 1 73 ? 2.096 -10.146 -2.656 1.00 91.38 73 SER A N 1
ATOM 531 C CA . SER A 1 73 ? 1.588 -10.791 -3.876 1.00 91.38 73 SER A CA 1
ATOM 532 C C . SER A 1 73 ? 0.073 -10.673 -4.049 1.00 91.38 73 SER A C 1
ATOM 534 O O . SER A 1 73 ? -0.425 -10.807 -5.158 1.00 91.38 73 SER A O 1
ATOM 536 N N . ASN A 1 74 ? -0.661 -10.400 -2.967 1.00 92.06 74 ASN A N 1
ATOM 537 C CA . ASN A 1 74 ? -2.115 -10.266 -2.968 1.00 92.06 74 ASN A CA 1
ATOM 538 C C . ASN A 1 74 ? -2.553 -8.792 -2.910 1.00 92.06 74 ASN A C 1
ATOM 540 O O . ASN A 1 74 ? -3.670 -8.505 -2.476 1.00 92.06 74 ASN A O 1
ATOM 544 N N . TYR A 1 75 ? -1.684 -7.852 -3.308 1.00 92.75 75 TYR A N 1
ATOM 545 C CA . TYR A 1 75 ? -1.917 -6.412 -3.146 1.00 92.75 75 TYR A CA 1
ATOM 546 C C . TYR A 1 75 ? -3.241 -5.928 -3.756 1.00 92.75 75 TYR A C 1
ATOM 548 O O . TYR A 1 75 ? -3.884 -5.058 -3.180 1.00 92.75 75 TYR A O 1
ATOM 556 N N . GLU A 1 76 ? -3.687 -6.504 -4.875 1.00 93.12 76 GLU A N 1
ATOM 557 C CA . GLU A 1 76 ? -4.952 -6.122 -5.522 1.00 93.12 76 GLU A CA 1
ATOM 558 C C . GLU A 1 76 ? -6.165 -6.457 -4.653 1.00 93.12 76 GLU A C 1
ATOM 560 O O . GLU A 1 76 ? -7.063 -5.630 -4.496 1.00 93.12 76 GLU A O 1
ATOM 565 N N . ARG A 1 77 ? -6.164 -7.639 -4.019 1.00 92.44 77 ARG A N 1
ATOM 566 C CA . ARG A 1 77 ? 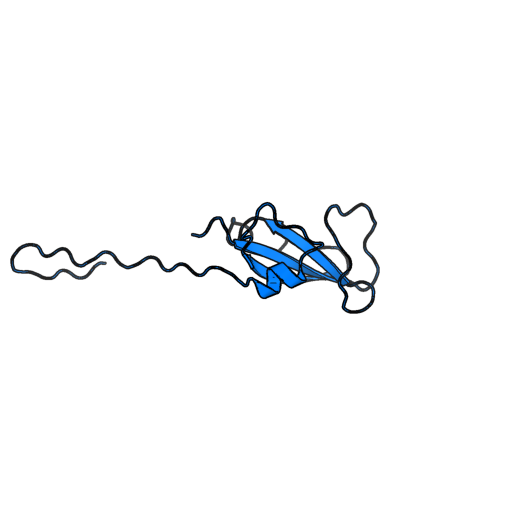-7.198 -8.007 -3.044 1.00 92.44 77 ARG A CA 1
ATOM 567 C C . ARG A 1 77 ? -7.131 -7.093 -1.824 1.00 92.44 77 ARG A C 1
ATOM 569 O O . ARG A 1 77 ? -8.170 -6.618 -1.393 1.00 92.44 77 ARG A O 1
ATOM 576 N N . LEU A 1 78 ? -5.932 -6.806 -1.309 1.00 92.56 78 LEU A N 1
ATOM 577 C CA . LEU A 1 78 ? -5.764 -5.908 -0.158 1.00 92.56 78 LEU A CA 1
ATOM 578 C C . LEU A 1 78 ? -6.317 -4.501 -0.434 1.00 92.56 78 LEU A C 1
ATOM 580 O O . LEU A 1 78 ? -6.928 -3.905 0.446 1.00 92.56 78 LEU A O 1
ATOM 584 N N . ILE A 1 79 ? -6.139 -3.980 -1.654 1.00 92.69 79 ILE A N 1
ATOM 585 C CA . ILE A 1 79 ? -6.767 -2.720 -2.080 1.00 92.69 79 ILE A CA 1
ATOM 586 C C . ILE A 1 79 ? -8.294 -2.862 -2.107 1.00 92.69 79 ILE A C 1
ATOM 588 O O . ILE A 1 79 ? -8.995 -1.981 -1.613 1.00 92.69 79 ILE A O 1
ATOM 592 N N . GLY A 1 80 ? -8.810 -3.954 -2.679 1.00 92.19 80 GLY A N 1
ATOM 593 C CA . GLY A 1 80 ? -10.250 -4.208 -2.788 1.00 92.19 80 GLY A CA 1
ATOM 594 C C . GLY A 1 80 ? -10.957 -4.373 -1.439 1.00 92.19 80 GLY A C 1
ATOM 595 O O . GLY A 1 80 ? -12.074 -3.888 -1.277 1.00 92.19 80 GLY A O 1
ATOM 596 N N . ASP A 1 81 ? -10.291 -4.992 -0.465 1.00 90.88 81 ASP A N 1
ATOM 597 C CA . ASP A 1 81 ? -10.793 -5.171 0.903 1.00 90.88 81 ASP A CA 1
ATOM 598 C C . ASP A 1 81 ? -10.853 -3.837 1.678 1.00 90.88 81 ASP A C 1
ATOM 600 O O . ASP A 1 81 ? -11.543 -3.726 2.696 1.00 90.88 81 ASP A O 1
ATOM 604 N N . GLY A 1 82 ? -10.164 -2.801 1.185 1.00 92.38 82 GLY A N 1
ATOM 605 C CA . GLY A 1 82 ? -10.184 -1.457 1.746 1.00 92.38 82 GLY A CA 1
ATOM 606 C C . GLY A 1 82 ? -9.469 -1.372 3.091 1.00 92.38 82 GLY A C 1
ATOM 607 O O . GLY A 1 82 ? -8.442 -2.007 3.307 1.00 92.38 82 GLY A O 1
ATOM 608 N N . PHE A 1 83 ? -9.985 -0.548 4.003 1.00 91.62 83 PHE A N 1
ATOM 609 C CA . PHE A 1 83 ? -9.404 -0.306 5.325 1.00 91.62 83 PHE A CA 1
ATOM 610 C C . PHE A 1 83 ? -10.495 -0.092 6.378 1.00 91.62 83 PHE A C 1
ATOM 612 O O . PHE A 1 83 ? -11.621 0.284 6.053 1.00 91.62 83 PHE A O 1
ATOM 619 N N . LEU A 1 84 ? -10.160 -0.302 7.654 1.00 89.62 84 LEU A N 1
ATOM 620 C CA . LEU A 1 84 ? -11.097 -0.113 8.759 1.00 89.62 84 LEU 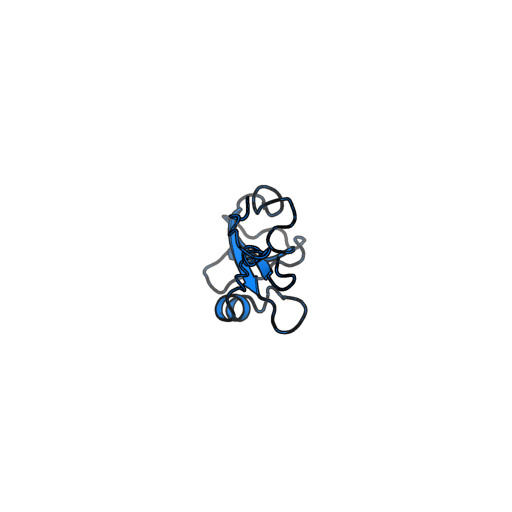A CA 1
ATOM 621 C C . LEU A 1 84 ? -10.903 1.246 9.435 1.00 89.62 84 LEU A C 1
ATOM 623 O O . LEU A 1 84 ? -9.885 1.481 10.086 1.00 89.62 84 LEU A O 1
ATOM 627 N N . LEU A 1 85 ? -11.901 2.122 9.352 1.00 86.50 85 LEU A N 1
ATOM 628 C CA . LEU A 1 85 ? -11.957 3.338 10.165 1.00 86.50 85 LEU A CA 1
ATOM 629 C C . LEU A 1 85 ? -12.702 3.068 11.469 1.00 86.50 85 LEU A C 1
ATOM 631 O O . LEU A 1 85 ? -13.830 2.581 11.463 1.00 86.50 85 LEU A O 1
ATOM 635 N N . THR A 1 86 ? -12.074 3.427 12.584 1.00 79.06 86 THR A N 1
ATOM 636 C CA . THR A 1 86 ? -12.681 3.380 13.916 1.00 79.06 86 THR A CA 1
ATOM 637 C C . THR A 1 86 ? -12.653 4.773 14.514 1.00 79.06 86 THR A C 1
ATOM 639 O O . THR A 1 86 ? -11.586 5.386 14.564 1.00 79.06 86 THR A O 1
ATOM 642 N N . TRP A 1 87 ? -13.798 5.239 14.995 1.00 80.25 87 TRP A N 1
ATOM 643 C CA . TRP A 1 87 ? -13.919 6.496 15.721 1.00 80.25 87 TRP A CA 1
ATOM 644 C C . TRP A 1 87 ? -14.144 6.173 17.191 1.00 80.25 87 TRP A C 1
ATOM 646 O O . TRP A 1 87 ? -15.022 5.366 17.505 1.00 80.25 87 TRP A O 1
ATOM 656 N N . ASP A 1 88 ? -13.367 6.788 18.078 1.00 78.06 88 ASP A N 1
ATOM 657 C CA . ASP A 1 88 ? -13.660 6.714 19.504 1.00 78.06 88 ASP A CA 1
ATOM 658 C C . ASP A 1 88 ? -14.928 7.534 19.754 1.00 78.06 88 ASP A C 1
ATOM 660 O O . ASP A 1 88 ? -15.008 8.713 19.399 1.00 78.06 88 ASP A O 1
ATOM 664 N N . GLN A 1 89 ? -15.958 6.893 20.305 1.00 77.88 89 GLN A N 1
ATOM 665 C CA . GLN A 1 89 ? -17.157 7.623 20.690 1.00 77.88 89 GLN A CA 1
ATOM 666 C C . GLN A 1 89 ? -16.808 8.516 21.885 1.00 77.88 89 GLN A C 1
ATOM 668 O O . GLN A 1 89 ? -16.186 8.027 22.835 1.00 77.88 89 GLN A O 1
ATOM 673 N N . PRO A 1 90 ? -17.212 9.800 21.879 1.00 79.06 90 PRO A N 1
ATOM 674 C CA . PRO A 1 90 ? -17.083 10.618 23.071 1.00 79.06 90 PRO A CA 1
ATOM 675 C C . PRO A 1 90 ? -17.839 9.939 24.223 1.00 79.06 90 PRO A C 1
ATOM 677 O O . PRO A 1 90 ? -18.873 9.298 23.985 1.00 79.06 90 PRO A O 1
ATOM 680 N N . PRO A 1 91 ? -17.331 10.035 25.464 1.00 79.00 91 PRO A N 1
ATOM 681 C CA . PRO A 1 91 ? -18.000 9.442 26.609 1.00 79.00 91 PRO A CA 1
ATOM 682 C C . PRO A 1 91 ? -19.442 9.952 26.684 1.00 79.00 91 PRO A C 1
ATOM 684 O O . PRO A 1 91 ? -19.710 11.135 26.467 1.00 79.00 91 PRO A O 1
ATOM 687 N N . LEU A 1 92 ? -20.380 9.043 26.967 1.00 79.62 92 LEU A N 1
ATOM 688 C CA . LEU A 1 92 ? -21.777 9.424 27.156 1.00 79.62 92 LEU A CA 1
ATOM 689 C C . LEU A 1 92 ? -21.873 10.454 28.294 1.00 79.62 92 LEU A C 1
ATOM 691 O O . LEU A 1 92 ? -21.182 10.289 29.304 1.00 79.62 92 LEU A O 1
ATOM 695 N N . PRO A 1 93 ? -22.739 11.480 28.180 1.00 74.38 93 PRO A N 1
ATOM 696 C CA . PRO A 1 93 ? -22.941 12.431 29.259 1.00 74.38 93 PRO A CA 1
ATOM 697 C C . PRO A 1 93 ? -23.366 11.693 30.526 1.00 74.38 93 PRO A C 1
ATOM 699 O O . PRO A 1 93 ? -24.368 10.970 30.543 1.00 74.38 93 PRO A O 1
ATOM 702 N N . THR A 1 94 ? -22.618 11.877 31.608 1.00 71.06 94 THR A N 1
ATOM 703 C CA . THR A 1 94 ? -22.991 11.320 32.903 1.00 71.06 94 THR A CA 1
ATOM 704 C C . THR A 1 94 ? -24.183 12.111 33.436 1.00 71.06 94 THR A C 1
ATOM 706 O O . THR A 1 94 ? -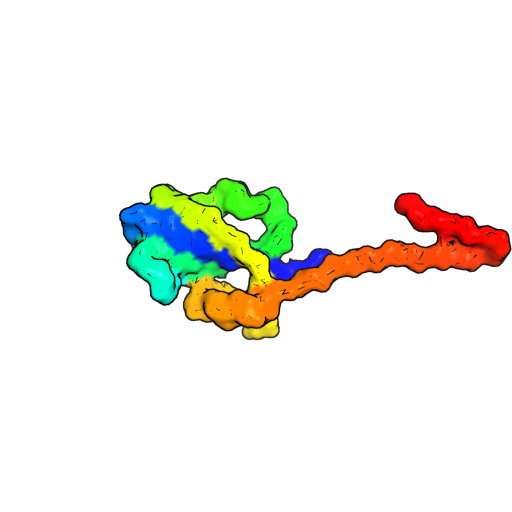24.039 13.260 33.853 1.00 71.06 94 THR A O 1
ATOM 709 N N . PHE A 1 95 ? -25.380 11.518 33.447 1.00 58.84 95 PHE A N 1
ATOM 710 C CA . PHE A 1 95 ? -26.530 12.119 34.125 1.00 58.84 95 PHE A CA 1
ATOM 711 C C . PHE A 1 95 ? -26.364 11.990 35.642 1.00 58.84 95 PHE A C 1
ATOM 713 O O . PHE A 1 95 ? -26.888 11.069 36.270 1.00 58.84 95 PHE A O 1
ATOM 720 N N . ILE A 1 96 ? -25.662 12.940 36.261 1.00 62.44 96 ILE A N 1
ATOM 721 C CA . ILE A 1 96 ? -25.790 13.161 37.701 1.00 62.44 96 ILE A CA 1
ATOM 722 C C . ILE A 1 96 ? -27.057 13.987 37.902 1.00 62.44 96 ILE A C 1
ATOM 724 O O . ILE A 1 96 ? -27.146 15.132 37.463 1.00 62.44 96 ILE A O 1
ATOM 728 N N . ARG A 1 97 ? -28.063 13.345 38.509 1.00 57.59 97 ARG A N 1
ATOM 729 C CA . ARG A 1 97 ? -29.387 13.874 38.875 1.00 57.59 97 ARG A CA 1
ATOM 730 C C . ARG A 1 97 ? -29.455 15.413 38.860 1.00 57.59 97 ARG A C 1
ATOM 732 O O . ARG A 1 97 ? -29.078 16.063 39.829 1.00 57.59 97 ARG A O 1
ATOM 739 N N . GLY A 1 98 ? -29.974 15.972 37.764 1.00 58.72 98 GLY A N 1
ATOM 740 C CA . GLY A 1 98 ? -30.318 17.394 37.642 1.00 58.72 98 GLY A CA 1
ATOM 741 C C . GLY A 1 98 ? -29.294 18.321 36.975 1.00 58.72 98 GLY A C 1
ATOM 742 O O . GLY A 1 98 ? -29.593 19.508 36.860 1.00 58.72 98 GLY A O 1
ATOM 743 N N . LYS A 1 99 ? -28.130 17.850 36.504 1.00 57.47 99 LYS A N 1
ATOM 744 C CA . LYS A 1 99 ? -27.200 18.710 35.748 1.00 57.47 99 LYS A CA 1
ATOM 745 C C . LYS A 1 99 ? -26.473 17.942 34.644 1.00 57.47 99 LYS A C 1
ATOM 747 O O . LYS A 1 99 ? -25.809 16.950 34.921 1.00 57.47 99 LYS A O 1
ATOM 752 N N . LEU A 1 100 ? -26.605 18.419 33.405 1.00 57.97 100 LEU A N 1
ATOM 753 C CA . LEU A 1 100 ? -25.797 17.965 32.274 1.00 57.97 100 LEU A CA 1
ATOM 754 C C . LEU A 1 100 ? -24.440 18.676 32.349 1.00 57.97 100 LEU A C 1
ATOM 756 O O . LEU A 1 100 ? -24.394 19.905 32.401 1.00 57.97 100 LEU A O 1
ATOM 760 N N . THR A 1 101 ? -23.354 17.914 32.390 1.00 59.69 101 THR A N 1
ATOM 761 C CA . THR A 1 101 ? -21.988 18.430 32.246 1.00 59.69 101 THR A CA 1
ATOM 762 C C . THR A 1 101 ? -21.437 17.929 30.921 1.00 59.69 101 THR A C 1
ATOM 764 O O . THR A 1 101 ? -21.456 16.719 30.689 1.00 59.69 101 THR A O 1
ATOM 767 N N . ASP A 1 102 ? -20.987 18.844 30.063 1.00 60.88 102 ASP A N 1
ATOM 768 C CA . ASP A 1 102 ? -20.355 18.484 28.792 1.00 60.88 102 ASP A CA 1
ATOM 769 C C . ASP A 1 102 ? -19.019 17.766 29.044 1.00 60.88 102 ASP A C 1
ATOM 771 O O . ASP A 1 102 ? -18.294 18.147 29.972 1.00 60.88 102 ASP A O 1
ATOM 775 N N . PRO A 1 103 ? -18.682 16.732 28.253 1.00 57.28 103 PRO A N 1
ATOM 776 C CA . PRO A 1 103 ? -17.366 16.120 28.314 1.00 57.28 103 PRO A CA 1
ATOM 777 C C . PRO A 1 103 ? -16.311 17.116 27.804 1.00 57.28 103 PRO A C 1
ATOM 779 O O . PRO A 1 103 ? -16.417 17.633 26.694 1.00 57.28 103 PRO A O 1
ATOM 782 N N . SER A 1 104 ? -15.333 17.404 28.668 1.00 55.72 104 SER A N 1
ATOM 783 C CA . SER A 1 104 ? -14.174 18.283 28.444 1.00 55.72 104 SER A CA 1
ATOM 784 C C . SER A 1 104 ? -13.134 17.688 27.508 1.00 55.72 104 SER A C 1
ATOM 786 O O . SER A 1 104 ? -12.848 16.483 27.702 1.00 55.72 104 SER A O 1
#

Sequence (104 aa):
MSTLNRNLIFYNCTMAPVPATAGLVETACRNNTFVRVGGQYNETSGVDGSYALDRCSTTAMTVMSLSGEAHASNYERLIGDGFLLTWDQPPLPTFIRGKLTDPS